Protein AF-A0A6I4UVA5-F1 (afdb_monomer)

Radius of gyration: 15.29 Å; Cα contacts (8 Å, |Δi|>4): 91; chains: 1; bounding box: 32×18×49 Å

Sequence (91 aa):
MVEGPIDQDRTWNTVLLAFAIWSAHFLVAYGGALIFPGQAMVLWIALAAFVGALVALMWLWLRRTRTPLGTLAVALAGLFVVFDTLPALLG

Secondary structure (DSSP, 8-state):
-PPPTTT-HHHHHHHHHHHHHHHHHHHHHHHHHHHSTT-THHHHHHHHHHHHHHHHHHHHHHHH--SHHHHHHHHHHHHHHHHHHHHHHH-

Structure (mmCIF, N/CA/C/O backbone):
data_AF-A0A6I4UVA5-F1
#
_entry.id   AF-A0A6I4UVA5-F1
#
loop_
_atom_site.group_PDB
_atom_site.id
_atom_site.type_symbol
_atom_site.label_atom_id
_atom_site.label_alt_id
_atom_site.label_comp_id
_atom_site.label_asym_id
_atom_site.label_entity_id
_atom_site.label_seq_id
_atom_site.pdbx_PDB_ins_code
_atom_site.Cartn_x
_atom_site.Cartn_y
_atom_site.Cartn_z
_atom_site.occupancy
_atom_site.B_iso_or_equiv
_atom_site.auth_seq_id
_atom_site.auth_comp_id
_atom_site.auth_asym_id
_atom_site.auth_atom_id
_atom_site.pdbx_PDB_model_num
ATOM 1 N N . MET A 1 1 ? -16.806 -13.041 29.008 1.00 54.03 1 MET A N 1
ATOM 2 C CA . MET A 1 1 ? -15.526 -12.457 28.562 1.00 54.03 1 MET A CA 1
ATOM 3 C C . MET A 1 1 ? -15.883 -11.303 27.646 1.00 54.03 1 MET A C 1
ATOM 5 O O . MET A 1 1 ? -16.668 -11.525 26.737 1.00 54.03 1 MET A 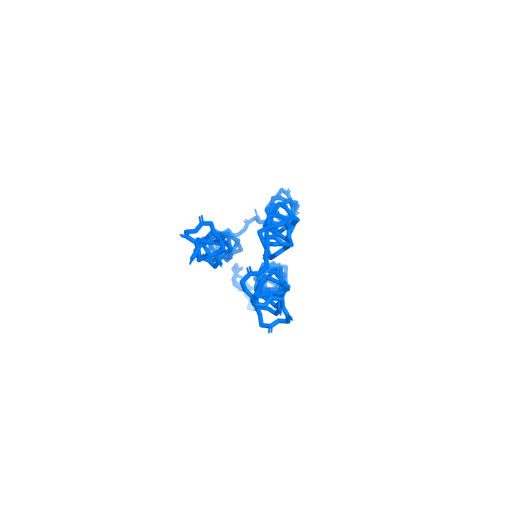O 1
ATOM 9 N N . VAL A 1 2 ? -15.467 -10.075 27.963 1.00 56.69 2 VAL A N 1
ATOM 10 C CA . VAL A 1 2 ? -15.698 -8.920 27.080 1.00 56.69 2 VAL A CA 1
ATOM 11 C C . VAL A 1 2 ? -14.598 -8.965 26.030 1.00 56.69 2 VAL A C 1
ATOM 13 O O . VAL A 1 2 ? -13.429 -8.889 26.395 1.00 56.69 2 VAL A O 1
ATOM 16 N N . GLU A 1 3 ? -14.970 -9.153 24.769 1.00 61.00 3 GLU A N 1
ATOM 17 C CA . GLU A 1 3 ? -14.035 -9.110 23.645 1.00 61.00 3 GLU A CA 1
ATOM 18 C C . GLU A 1 3 ? -13.338 -7.747 23.605 1.00 61.00 3 GLU A C 1
ATOM 20 O O . GLU A 1 3 ? -13.978 -6.690 23.596 1.00 61.00 3 GLU A O 1
ATOM 25 N N . GLY A 1 4 ? -12.009 -7.771 23.627 1.00 69.00 4 GLY A N 1
ATOM 26 C CA . GLY A 1 4 ? -11.196 -6.583 23.457 1.00 69.00 4 GLY A CA 1
ATOM 27 C C . GLY A 1 4 ? -11.262 -6.073 22.011 1.00 69.00 4 GLY A C 1
ATOM 28 O O . GLY A 1 4 ? -11.686 -6.782 21.101 1.00 69.00 4 GLY A O 1
ATOM 29 N N . PRO A 1 5 ? -10.780 -4.849 21.733 1.00 64.56 5 PRO A N 1
ATOM 30 C CA . PRO A 1 5 ? -10.750 -4.287 20.374 1.00 64.56 5 PRO A CA 1
ATOM 31 C C . PRO A 1 5 ? -9.986 -5.141 19.339 1.00 64.56 5 PRO A C 1
ATOM 33 O O . PRO A 1 5 ? -10.171 -4.967 18.131 1.00 64.56 5 PRO A O 1
ATOM 36 N N . ILE A 1 6 ? -9.111 -6.032 19.817 1.00 66.50 6 ILE A N 1
ATOM 37 C CA . ILE A 1 6 ? -8.312 -6.975 19.022 1.00 66.50 6 ILE A CA 1
ATOM 38 C C . ILE A 1 6 ? -9.135 -8.212 18.636 1.00 66.50 6 ILE A C 1
ATOM 40 O O . ILE A 1 6 ? -8.900 -8.782 17.577 1.00 66.50 6 ILE A O 1
ATOM 44 N N . ASP A 1 7 ? -10.132 -8.587 19.435 1.00 72.69 7 ASP A N 1
ATOM 45 C CA . ASP A 1 7 ? -10.903 -9.821 19.245 1.00 72.69 7 ASP A CA 1
ATOM 46 C C . ASP A 1 7 ? -12.016 -9.657 18.196 1.00 72.69 7 ASP A C 1
ATOM 48 O O . ASP A 1 7 ? -12.625 -10.627 17.766 1.00 72.69 7 ASP A O 1
ATOM 52 N N . GLN A 1 8 ? -12.256 -8.429 17.719 1.00 77.62 8 GLN A N 1
ATOM 53 C CA . GLN A 1 8 ? -13.266 -8.163 16.699 1.00 77.62 8 GLN A CA 1
ATOM 54 C C . GLN A 1 8 ? -12.825 -8.680 15.323 1.00 77.62 8 GLN A C 1
ATOM 56 O O . GLN A 1 8 ? -11.883 -8.150 14.724 1.00 77.62 8 GLN A O 1
ATOM 61 N N . ASP A 1 9 ? -13.602 -9.597 14.741 1.00 79.38 9 ASP A N 1
ATOM 62 C CA . ASP A 1 9 ? -13.416 -10.137 13.381 1.00 79.38 9 ASP A CA 1
ATOM 63 C C . ASP A 1 9 ? -13.170 -9.053 12.323 1.00 79.38 9 ASP A C 1
ATOM 65 O O . ASP A 1 9 ? -12.415 -9.219 11.362 1.00 79.38 9 ASP A O 1
ATOM 69 N N . ARG A 1 10 ? -13.813 -7.892 12.480 1.00 82.75 10 ARG A N 1
ATOM 70 C CA . ARG A 1 10 ? -13.672 -6.760 11.558 1.00 82.75 10 ARG A CA 1
ATOM 71 C C . ARG A 1 10 ? -12.261 -6.161 11.567 1.00 82.75 10 ARG A C 1
ATOM 73 O O . ARG A 1 10 ? -11.806 -5.706 10.514 1.00 82.75 10 ARG A O 1
ATOM 80 N N . THR A 1 11 ? -11.575 -6.164 12.711 1.00 85.75 11 THR A N 1
ATOM 81 C CA . THR A 1 11 ? -10.180 -5.717 12.822 1.00 85.75 11 THR A CA 1
ATOM 82 C C . THR A 1 11 ? -9.278 -6.662 12.038 1.00 85.75 11 THR A C 1
ATOM 84 O O . THR A 1 11 ? -8.579 -6.207 11.133 1.00 85.75 11 THR A O 1
ATOM 87 N N . TRP A 1 12 ? -9.369 -7.970 12.290 1.00 88.38 12 TRP A N 1
ATOM 88 C CA . TRP A 1 12 ? -8.570 -8.975 11.582 1.00 88.38 12 TRP A CA 1
ATOM 89 C C . TRP A 1 12 ? -8.832 -8.992 10.079 1.00 88.38 12 TRP A C 1
ATOM 91 O O . TRP A 1 12 ? -7.890 -9.008 9.294 1.00 88.38 12 TRP A O 1
ATOM 101 N N . ASN A 1 13 ? -10.089 -8.859 9.658 1.00 90.81 13 ASN A N 1
ATOM 102 C CA . ASN A 1 13 ? -10.425 -8.725 8.242 1.00 90.81 13 ASN A CA 1
ATOM 103 C C . ASN A 1 13 ? -9.793 -7.484 7.597 1.00 90.81 13 ASN A C 1
ATOM 105 O O . ASN A 1 13 ? -9.398 -7.527 6.436 1.00 90.81 13 ASN A O 1
ATOM 109 N N . THR A 1 14 ? -9.693 -6.369 8.325 1.00 92.38 14 THR A N 1
ATOM 110 C CA . THR A 1 14 ? -9.047 -5.147 7.814 1.00 92.38 14 THR A CA 1
ATOM 111 C C . THR A 1 14 ? -7.5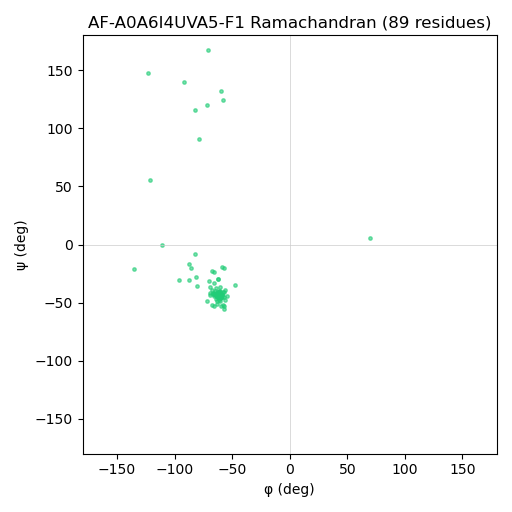41 -5.344 7.673 1.00 92.38 14 THR A C 1
ATOM 113 O O . THR A 1 14 ? -6.975 -4.954 6.657 1.00 92.38 14 THR A O 1
ATOM 116 N N . VAL A 1 15 ? -6.912 -5.998 8.653 1.00 94.00 15 VAL A N 1
ATOM 117 C CA . VAL A 1 15 ? -5.491 -6.366 8.611 1.00 94.00 15 VAL A CA 1
ATOM 118 C C . VAL A 1 15 ? -5.214 -7.274 7.410 1.00 94.00 15 VAL A C 1
ATOM 120 O O . VAL A 1 15 ? -4.369 -6.948 6.580 1.00 94.00 15 VAL A O 1
ATOM 123 N N . LEU A 1 16 ? -5.974 -8.364 7.267 1.00 95.62 16 LEU A N 1
ATOM 124 C CA . LEU A 1 16 ? -5.832 -9.313 6.161 1.00 95.62 16 LEU A CA 1
ATOM 125 C C . LEU A 1 16 ? -6.022 -8.639 4.800 1.00 95.62 16 LEU A C 1
ATOM 127 O O . LEU A 1 16 ? -5.216 -8.852 3.901 1.00 95.62 16 LEU A O 1
ATOM 131 N N . LEU A 1 17 ? -7.046 -7.793 4.648 1.00 96.25 17 LEU A N 1
ATOM 132 C CA . LEU A 1 17 ? -7.284 -7.076 3.394 1.00 96.25 17 LEU A CA 1
ATOM 133 C C . LEU A 1 17 ? -6.162 -6.084 3.068 1.00 96.25 17 LEU A C 1
ATOM 135 O O . LEU A 1 17 ? -5.762 -6.002 1.911 1.00 96.25 17 LEU A O 1
ATOM 139 N N . ALA A 1 18 ? -5.633 -5.359 4.057 1.00 96.69 18 ALA A N 1
ATOM 140 C CA . ALA A 1 18 ? -4.531 -4.422 3.837 1.00 96.69 18 ALA A CA 1
ATOM 141 C C . ALA A 1 18 ? -3.285 -5.147 3.304 1.00 96.69 18 ALA A C 1
ATOM 143 O O . ALA A 1 18 ? -2.730 -4.756 2.276 1.00 96.69 18 ALA A O 1
ATOM 144 N N . PHE A 1 19 ? -2.895 -6.250 3.946 1.00 97.56 19 PHE A N 1
ATOM 145 C CA . PHE A 1 19 ? -1.758 -7.054 3.499 1.00 97.56 19 PHE A CA 1
ATOM 146 C C . PHE A 1 19 ? -2.027 -7.805 2.191 1.00 97.56 19 PHE A C 1
ATOM 148 O O . PHE A 1 19 ? -1.105 -7.976 1.397 1.00 97.56 19 PHE A O 1
ATOM 155 N N . ALA A 1 20 ? -3.271 -8.205 1.916 1.00 98.12 20 ALA A N 1
ATOM 156 C CA . ALA A 1 20 ? -3.645 -8.796 0.633 1.00 98.12 20 ALA A CA 1
ATOM 157 C C . ALA A 1 20 ? -3.508 -7.790 -0.521 1.00 98.12 20 ALA A C 1
ATOM 159 O O . ALA A 1 20 ? -2.970 -8.141 -1.569 1.00 98.12 20 ALA A O 1
ATOM 160 N N . ILE A 1 21 ? -3.936 -6.536 -0.322 1.00 97.94 21 ILE A N 1
ATOM 161 C CA . ILE A 1 21 ? -3.768 -5.459 -1.311 1.00 97.94 21 ILE A CA 1
ATOM 162 C C . ILE A 1 21 ? -2.281 -5.218 -1.585 1.00 97.94 21 ILE A C 1
ATOM 164 O O . ILE A 1 21 ? -1.875 -5.178 -2.746 1.00 97.94 21 ILE A O 1
ATOM 168 N N . TRP A 1 22 ? -1.467 -5.107 -0.533 1.00 97.50 22 TRP A N 1
ATOM 169 C CA . TRP A 1 22 ? -0.018 -4.972 -0.687 1.00 97.50 22 TRP A CA 1
ATOM 170 C C . TRP A 1 22 ? 0.602 -6.174 -1.421 1.00 97.50 22 TRP A C 1
ATOM 172 O O . TRP A 1 22 ? 1.358 -5.989 -2.369 1.00 97.50 22 TRP A O 1
ATOM 182 N N . SER A 1 23 ? 0.242 -7.405 -1.052 1.00 97.38 23 SER A N 1
ATOM 183 C CA . SER A 1 23 ? 0.793 -8.613 -1.684 1.00 97.38 23 SER A CA 1
ATOM 184 C C . SER A 1 23 ? 0.440 -8.689 -3.173 1.00 97.38 23 SER A C 1
ATOM 186 O O . SER A 1 23 ? 1.280 -9.043 -3.998 1.00 97.38 23 SER A O 1
ATOM 188 N N . ALA A 1 24 ? -0.795 -8.326 -3.533 1.00 97.44 24 ALA A N 1
ATOM 189 C CA . ALA A 1 24 ? -1.237 -8.271 -4.923 1.00 97.44 24 ALA A CA 1
ATOM 190 C C . ALA A 1 24 ? -0.462 -7.212 -5.721 1.00 97.44 24 ALA A C 1
ATOM 192 O O . ALA A 1 24 ? -0.019 -7.488 -6.834 1.00 97.44 24 ALA A O 1
ATOM 193 N N . HIS A 1 25 ? -0.250 -6.030 -5.137 1.00 97.06 25 HIS A N 1
ATOM 194 C CA . HIS A 1 25 ? 0.606 -4.997 -5.716 1.00 97.06 25 HIS A CA 1
ATOM 195 C C . HIS A 1 25 ? 2.026 -5.513 -5.968 1.00 97.06 25 HIS A C 1
ATOM 197 O O . HIS A 1 25 ? 2.516 -5.424 -7.094 1.00 97.06 25 HIS A O 1
ATOM 203 N N . PHE A 1 26 ? 2.656 -6.084 -4.938 1.00 94.62 26 PHE A N 1
ATOM 204 C CA . PHE A 1 26 ? 4.016 -6.607 -5.011 1.00 94.62 26 PHE A CA 1
ATOM 205 C C . PHE A 1 26 ? 4.153 -7.649 -6.123 1.00 94.62 26 PHE A C 1
ATOM 207 O O . PHE A 1 26 ? 5.042 -7.537 -6.960 1.00 94.62 26 PHE A O 1
ATOM 214 N N . LEU A 1 27 ? 3.235 -8.617 -6.195 1.00 95.75 27 LEU A N 1
ATOM 215 C CA . LEU A 1 27 ? 3.238 -9.643 -7.240 1.00 95.75 27 LEU A CA 1
ATOM 216 C C . LEU A 1 27 ? 3.169 -9.051 -8.650 1.00 95.75 27 LEU A C 1
ATOM 218 O O . LEU A 1 27 ? 3.869 -9.527 -9.540 1.00 95.75 27 LEU A O 1
ATOM 222 N N . VAL A 1 28 ? 2.353 -8.016 -8.862 1.00 94.50 28 VAL A N 1
ATOM 223 C CA . VAL A 1 28 ? 2.221 -7.373 -10.176 1.00 94.50 28 VAL A CA 1
ATOM 224 C C . VAL A 1 28 ? 3.466 -6.557 -10.522 1.00 94.50 28 VAL A C 1
ATOM 226 O O . VAL A 1 28 ? 3.998 -6.707 -11.620 1.00 94.50 28 VAL A O 1
ATOM 229 N N . ALA A 1 29 ? 3.951 -5.718 -9.605 1.00 91.38 29 ALA A N 1
ATOM 230 C CA . ALA A 1 29 ? 5.109 -4.861 -9.848 1.00 91.38 29 ALA A CA 1
ATOM 231 C C . ALA A 1 29 ? 6.401 -5.683 -10.002 1.00 91.38 29 ALA A C 1
ATOM 233 O O . ALA A 1 29 ? 7.101 -5.572 -11.010 1.00 91.38 29 ALA A O 1
ATOM 234 N N . TYR A 1 30 ? 6.679 -6.567 -9.041 1.00 90.06 30 TYR A N 1
ATOM 235 C CA . TYR A 1 30 ? 7.860 -7.426 -9.052 1.00 90.06 30 TYR A CA 1
ATOM 236 C C . TYR A 1 30 ? 7.785 -8.486 -10.156 1.00 90.06 30 TYR A C 1
ATOM 238 O O . TYR A 1 30 ? 8.749 -8.690 -10.893 1.00 90.06 30 TYR A O 1
ATOM 246 N N . GLY A 1 31 ? 6.624 -9.123 -10.335 1.00 90.81 31 GLY A N 1
ATOM 247 C CA . GLY A 1 31 ? 6.408 -10.072 -11.427 1.00 90.81 31 GLY A CA 1
ATOM 248 C C . GLY A 1 31 ? 6.565 -9.416 -12.799 1.00 90.81 31 GLY A C 1
ATOM 249 O O . GLY A 1 31 ? 7.207 -9.985 -13.678 1.00 90.81 31 GLY A O 1
ATOM 250 N N . GLY A 1 32 ? 6.066 -8.188 -12.970 1.00 88.69 32 GLY A N 1
ATOM 251 C CA . GLY A 1 32 ? 6.275 -7.398 -14.183 1.00 88.69 32 GLY A CA 1
ATOM 252 C C . GLY A 1 32 ? 7.757 -7.156 -14.477 1.00 88.69 32 GLY A C 1
ATOM 253 O O . GLY A 1 32 ? 8.187 -7.347 -15.614 1.00 88.69 32 GLY A O 1
ATOM 254 N N . ALA A 1 33 ? 8.549 -6.818 -13.456 1.00 88.06 33 ALA A N 1
ATOM 255 C CA . ALA A 1 33 ? 9.994 -6.635 -13.592 1.00 88.06 33 ALA A CA 1
ATOM 256 C C . ALA A 1 33 ? 10.730 -7.929 -13.988 1.00 88.06 33 ALA A C 1
ATOM 258 O O . ALA A 1 33 ? 11.653 -7.880 -14.801 1.00 88.06 33 ALA A O 1
ATOM 259 N N . LEU A 1 34 ? 10.305 -9.085 -13.464 1.00 90.75 34 LEU A N 1
ATOM 260 C CA . LEU A 1 34 ? 10.868 -10.387 -13.840 1.00 90.75 34 LEU A CA 1
ATOM 261 C C . LEU A 1 34 ? 10.508 -10.804 -15.274 1.00 90.75 34 LEU A C 1
ATOM 263 O O . LEU A 1 34 ? 11.328 -11.417 -15.954 1.00 90.75 34 LEU A O 1
ATOM 267 N N . ILE A 1 35 ? 9.291 -10.497 -15.732 1.00 92.06 35 ILE A N 1
ATOM 268 C CA . ILE A 1 35 ? 8.796 -10.907 -17.056 1.00 92.06 35 ILE A CA 1
ATOM 269 C C . ILE A 1 35 ? 9.323 -9.987 -18.169 1.00 92.06 35 ILE A C 1
ATOM 271 O O . ILE A 1 35 ? 9.621 -10.464 -19.264 1.00 92.06 35 ILE A O 1
ATOM 275 N N . PHE A 1 36 ? 9.463 -8.684 -17.906 1.00 88.81 36 PHE A N 1
ATOM 276 C CA . PHE A 1 36 ? 9.848 -7.678 -18.906 1.00 88.81 36 PHE A CA 1
ATOM 277 C C . PHE A 1 36 ? 11.140 -6.926 -18.532 1.00 88.81 36 PHE A C 1
ATOM 279 O O . PHE A 1 36 ? 11.144 -5.694 -18.486 1.00 88.81 36 PHE A O 1
ATOM 286 N N . PRO A 1 37 ? 12.263 -7.619 -18.275 1.00 87.50 37 PRO A N 1
ATOM 287 C CA . PRO A 1 37 ? 13.471 -6.983 -17.759 1.00 87.50 37 PRO A CA 1
ATOM 288 C C . PRO A 1 37 ? 14.001 -5.905 -18.717 1.00 87.50 37 PRO A C 1
ATOM 290 O O . PRO A 1 37 ? 14.118 -6.129 -19.922 1.00 87.50 37 PRO A O 1
ATOM 293 N N . GLY A 1 38 ? 14.318 -4.724 -18.177 1.00 83.12 38 GLY A N 1
ATOM 294 C CA . GLY A 1 38 ? 14.885 -3.597 -18.931 1.00 83.12 38 GLY A CA 1
ATOM 295 C C . GLY A 1 38 ? 13.928 -2.917 -19.919 1.00 83.12 38 GLY A C 1
ATOM 296 O O . GLY A 1 38 ? 14.351 -2.039 -20.668 1.00 83.12 38 GLY A O 1
ATOM 297 N N . GLN A 1 39 ? 12.647 -3.300 -19.947 1.00 87.50 39 GLN A N 1
ATOM 298 C CA . GLN A 1 39 ? 11.661 -2.689 -20.835 1.00 87.50 39 GLN A CA 1
ATOM 299 C C . GLN A 1 39 ? 10.948 -1.524 -20.151 1.00 87.50 39 GLN A C 1
ATOM 301 O O . GLN A 1 39 ? 10.504 -1.629 -19.008 1.00 87.50 39 GLN A O 1
ATOM 306 N N . ALA A 1 40 ? 10.706 -0.446 -20.903 1.00 86.44 40 ALA A N 1
ATOM 307 C CA . ALA A 1 40 ? 9.930 0.704 -20.430 1.00 86.44 40 ALA A CA 1
ATOM 308 C C . ALA A 1 40 ? 8.495 0.335 -19.993 1.00 86.44 40 ALA A C 1
ATOM 310 O O . ALA A 1 40 ? 7.859 1.074 -19.245 1.00 86.44 40 ALA A O 1
ATOM 311 N N . MET A 1 41 ? 7.980 -0.819 -20.432 1.00 87.69 41 MET A N 1
ATOM 312 C CA . MET A 1 41 ? 6.674 -1.338 -20.025 1.00 87.69 41 MET A CA 1
ATOM 313 C C . MET A 1 41 ? 6.582 -1.628 -18.516 1.00 87.69 41 MET A C 1
ATOM 315 O O . MET A 1 41 ? 5.506 -1.465 -17.943 1.00 87.69 41 MET A O 1
ATOM 319 N N . VAL A 1 42 ? 7.691 -1.989 -17.856 1.00 89.38 42 VAL A N 1
ATOM 320 C CA . VAL A 1 42 ? 7.721 -2.275 -16.407 1.00 89.38 42 VAL A CA 1
ATOM 321 C C . VAL A 1 42 ? 7.293 -1.060 -15.593 1.00 89.38 42 VAL A C 1
ATOM 323 O O . VAL A 1 42 ? 6.513 -1.200 -14.653 1.00 89.38 42 VAL A O 1
ATOM 326 N N . LEU A 1 43 ? 7.729 0.137 -15.997 1.00 88.88 43 LEU A N 1
ATOM 327 C CA . LEU A 1 43 ? 7.362 1.388 -15.337 1.00 88.88 43 LEU A CA 1
ATOM 328 C C . LEU A 1 43 ? 5.844 1.601 -15.353 1.00 88.88 43 LEU A C 1
ATOM 330 O O . LEU A 1 43 ? 5.248 1.935 -14.331 1.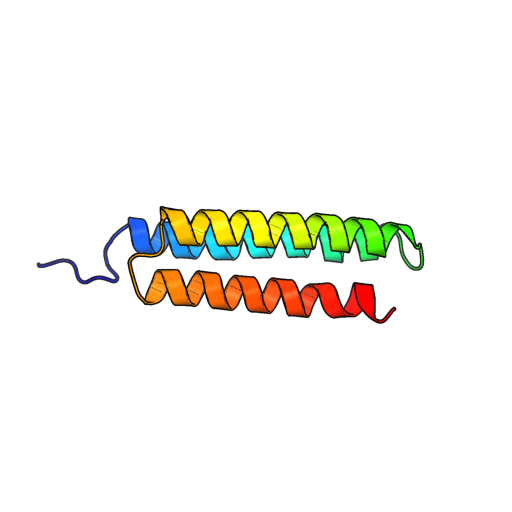00 88.88 43 LEU A O 1
ATOM 334 N N . TRP A 1 44 ? 5.204 1.374 -16.502 1.00 92.06 44 TRP A N 1
ATOM 335 C CA . TRP A 1 44 ? 3.759 1.549 -16.645 1.00 92.06 44 TRP A CA 1
ATOM 336 C C . TRP A 1 44 ? 2.967 0.526 -15.834 1.00 92.06 44 TRP A C 1
ATOM 338 O O . TRP A 1 44 ? 1.967 0.888 -15.214 1.00 92.06 44 TRP A O 1
ATOM 348 N N . ILE A 1 45 ? 3.428 -0.728 -15.794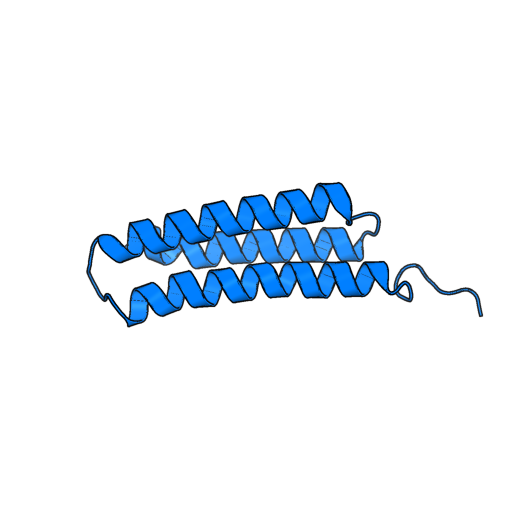 1.00 91.50 45 ILE A N 1
ATOM 349 C CA . ILE A 1 45 ? 2.823 -1.778 -14.963 1.00 91.50 45 ILE A CA 1
ATOM 350 C C . ILE A 1 45 ? 2.938 -1.407 -13.481 1.00 91.50 45 ILE A C 1
ATOM 352 O O . ILE A 1 45 ? 1.937 -1.445 -12.765 1.00 91.50 45 ILE A O 1
ATOM 356 N N . ALA A 1 46 ? 4.129 -1.002 -13.033 1.00 91.94 46 ALA A N 1
ATOM 357 C CA . ALA A 1 46 ? 4.372 -0.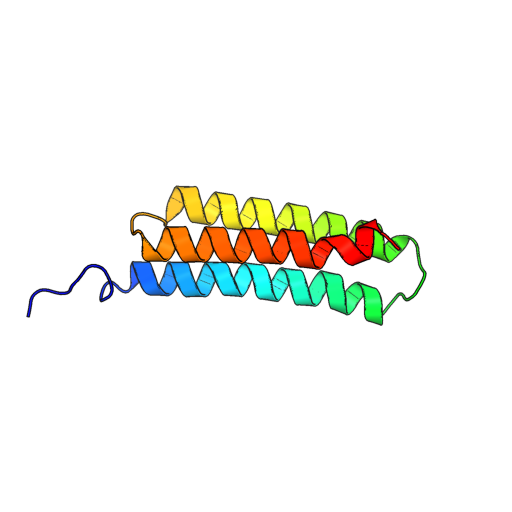604 -11.652 1.00 91.94 46 ALA A CA 1
ATOM 358 C C . ALA A 1 46 ? 3.525 0.615 -11.254 1.00 91.94 46 ALA A C 1
ATOM 360 O O . ALA A 1 46 ? 2.878 0.591 -10.212 1.00 91.94 46 ALA A O 1
ATOM 361 N N . LEU A 1 47 ? 3.435 1.643 -12.107 1.00 93.06 47 LEU A N 1
ATOM 362 C CA . LEU A 1 47 ? 2.595 2.822 -11.864 1.00 93.06 47 LEU A CA 1
ATOM 363 C C . LEU A 1 47 ? 1.106 2.474 -11.780 1.00 93.06 47 LEU A C 1
ATOM 365 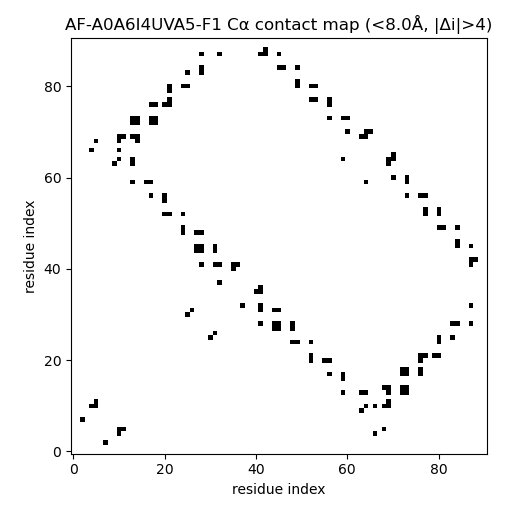O O . LEU A 1 47 ? 0.411 2.944 -10.878 1.00 93.06 47 LEU A O 1
ATOM 369 N N . ALA A 1 48 ? 0.604 1.648 -12.701 1.00 94.56 48 ALA A N 1
ATOM 370 C CA . ALA A 1 48 ? -0.792 1.225 -12.689 1.00 94.56 48 ALA A CA 1
ATOM 371 C C . ALA A 1 48 ? -1.118 0.410 -11.427 1.00 94.56 48 ALA A C 1
ATOM 373 O O . ALA A 1 48 ? -2.136 0.660 -10.774 1.00 94.56 48 ALA A O 1
ATOM 374 N N . ALA A 1 49 ? -0.234 -0.519 -11.050 1.00 94.88 49 ALA A N 1
ATOM 375 C CA . ALA A 1 49 ? -0.366 -1.297 -9.825 1.00 94.88 49 ALA A CA 1
ATOM 376 C C . ALA A 1 49 ? -0.338 -0.394 -8.586 1.00 94.88 49 ALA A C 1
ATOM 378 O O . ALA A 1 49 ? -1.194 -0.535 -7.713 1.00 94.88 49 ALA A O 1
ATOM 379 N N . PHE A 1 50 ? 0.597 0.557 -8.527 1.00 95.50 50 PHE A N 1
ATOM 380 C CA . PHE A 1 50 ? 0.751 1.505 -7.427 1.00 95.50 50 PHE A CA 1
ATOM 381 C C . PHE A 1 50 ? -0.518 2.332 -7.210 1.00 95.50 50 PHE A C 1
ATOM 383 O O . PHE A 1 50 ? -1.071 2.355 -6.109 1.00 95.50 50 PHE A O 1
ATOM 390 N N . VAL A 1 51 ? -1.042 2.952 -8.273 1.00 96.62 51 VAL A N 1
ATOM 391 C CA . VAL A 1 51 ? -2.291 3.725 -8.205 1.00 96.62 51 VAL A CA 1
ATOM 392 C C . VAL A 1 51 ? -3.455 2.835 -7.763 1.00 96.62 51 VAL A C 1
ATOM 394 O O . VAL A 1 51 ? -4.221 3.224 -6.880 1.00 96.62 51 VAL A O 1
ATOM 397 N N . GLY A 1 52 ? -3.568 1.625 -8.318 1.00 97.25 52 GLY A N 1
ATOM 398 C CA . GLY A 1 52 ? -4.599 0.663 -7.926 1.00 97.25 52 GLY A CA 1
ATOM 399 C C . GLY A 1 52 ? -4.531 0.290 -6.442 1.00 97.25 52 GLY A C 1
ATOM 400 O O . GLY A 1 52 ? -5.554 0.285 -5.754 1.00 97.25 52 GLY A O 1
ATOM 401 N N . ALA A 1 53 ? -3.327 0.051 -5.925 1.00 96.75 53 ALA A N 1
ATOM 402 C CA . ALA A 1 53 ? -3.093 -0.283 -4.527 1.00 96.75 53 ALA A CA 1
ATOM 403 C C . ALA A 1 53 ? -3.449 0.879 -3.592 1.00 96.75 53 ALA A C 1
ATOM 405 O O . ALA A 1 53 ? -4.145 0.669 -2.598 1.00 96.75 53 ALA A O 1
ATOM 406 N N . LEU A 1 54 ? -3.053 2.112 -3.928 1.00 96.88 54 LEU A N 1
ATOM 407 C CA . LEU A 1 54 ? -3.409 3.295 -3.141 1.00 96.88 54 LEU A CA 1
ATOM 408 C C . LEU A 1 54 ? -4.920 3.526 -3.098 1.00 96.88 54 LEU A C 1
ATOM 410 O O . LEU A 1 54 ? -5.467 3.797 -2.030 1.00 96.88 54 LEU A O 1
ATOM 414 N N . VAL A 1 55 ? -5.611 3.384 -4.232 1.00 97.75 55 VAL A N 1
ATOM 415 C CA . VAL A 1 55 ? -7.075 3.506 -4.286 1.00 97.75 55 VAL A CA 1
ATOM 416 C C . VAL A 1 55 ? -7.740 2.429 -3.427 1.00 97.75 55 VAL A C 1
ATOM 418 O O . VAL A 1 55 ? -8.656 2.735 -2.661 1.00 97.75 55 VAL A O 1
ATOM 421 N N . ALA A 1 56 ? -7.264 1.184 -3.497 1.00 96.88 56 ALA A N 1
ATOM 422 C CA . ALA A 1 56 ? -7.793 0.085 -2.696 1.00 96.88 56 ALA A CA 1
ATOM 423 C C . ALA A 1 56 ? -7.557 0.292 -1.188 1.00 96.88 56 ALA A C 1
ATOM 425 O O . ALA A 1 56 ? -8.479 0.099 -0.391 1.00 96.88 56 ALA A O 1
ATOM 426 N N . LEU A 1 57 ? -6.361 0.739 -0.788 1.00 95.62 57 LEU A N 1
ATOM 427 C CA . LEU A 1 57 ? -6.037 1.053 0.607 1.00 95.62 57 LEU A CA 1
ATOM 428 C C . LEU A 1 57 ? -6.836 2.253 1.124 1.00 95.62 57 LEU A C 1
ATOM 430 O O . LEU A 1 57 ? -7.364 2.197 2.233 1.00 95.62 57 LEU A O 1
ATOM 434 N N . MET A 1 58 ? -6.994 3.304 0.318 1.00 96.00 58 MET A N 1
ATOM 435 C CA . MET A 1 58 ? -7.832 4.461 0.647 1.00 96.00 58 MET A CA 1
ATOM 436 C C . MET A 1 58 ? -9.292 4.041 0.841 1.00 96.00 58 MET A C 1
ATOM 438 O O . MET A 1 58 ? -9.933 4.416 1.823 1.00 96.00 58 MET A O 1
ATOM 442 N N . TRP A 1 59 ? -9.826 3.212 -0.057 1.00 96.38 59 TRP A N 1
ATOM 443 C CA . TRP A 1 59 ? -11.175 2.672 0.082 1.00 96.38 59 TRP A CA 1
ATOM 444 C C . TRP A 1 59 ? -11.325 1.832 1.356 1.00 96.38 59 TRP A C 1
ATOM 446 O O . TRP A 1 59 ? -12.316 1.976 2.079 1.00 96.38 59 TRP A O 1
ATOM 456 N N . LEU A 1 60 ? -10.331 0.998 1.673 1.00 93.94 60 LEU A N 1
ATOM 457 C CA . LEU A 1 60 ? -10.316 0.192 2.891 1.00 93.94 60 LEU A CA 1
ATOM 458 C C . LEU A 1 60 ? -10.276 1.067 4.154 1.00 93.94 60 LEU A C 1
ATOM 460 O O . LEU A 1 60 ? -11.041 0.815 5.089 1.00 93.94 60 LEU A O 1
ATOM 464 N N . TRP A 1 61 ? -9.454 2.119 4.155 1.00 91.44 61 TRP A N 1
ATOM 465 C CA . TRP A 1 61 ? -9.363 3.107 5.230 1.00 91.44 61 TRP A CA 1
ATOM 466 C C . TRP A 1 61 ? -10.721 3.769 5.489 1.00 91.44 61 TRP A C 1
ATOM 468 O O . TRP A 1 61 ? -11.298 3.645 6.570 1.00 91.44 61 TRP A O 1
ATOM 478 N N . LEU A 1 62 ? -11.331 4.346 4.452 1.00 92.19 62 LEU A N 1
ATOM 479 C CA . LEU A 1 62 ? -12.615 5.045 4.569 1.00 92.19 62 LEU A CA 1
ATOM 480 C C . LEU A 1 62 ? -13.769 4.135 5.030 1.00 92.19 62 LEU A C 1
ATOM 482 O O . LEU A 1 62 ? -14.719 4.596 5.665 1.00 92.19 62 LEU A O 1
ATOM 486 N N . ARG A 1 63 ? -13.728 2.836 4.706 1.00 88.31 63 ARG A N 1
ATOM 487 C CA . ARG A 1 63 ? -14.837 1.899 4.967 1.00 88.31 63 ARG A CA 1
ATOM 488 C C . ARG A 1 63 ? -14.673 1.097 6.257 1.00 88.31 63 ARG A C 1
ATOM 490 O O . ARG A 1 63 ? -15.682 0.658 6.830 1.00 88.31 63 ARG A O 1
ATOM 497 N N . ARG A 1 64 ? -13.440 0.803 6.683 1.00 79.62 64 ARG A N 1
ATOM 498 C CA . ARG A 1 64 ? -13.200 -0.267 7.667 1.00 79.62 64 ARG A CA 1
ATOM 499 C C . ARG A 1 64 ? -12.235 0.060 8.799 1.00 79.62 64 ARG A C 1
ATOM 501 O O . ARG A 1 64 ? -12.378 -0.576 9.841 1.00 79.62 64 ARG A O 1
ATOM 508 N N . THR A 1 65 ? -11.346 1.045 8.688 1.00 72.25 65 THR A N 1
ATOM 509 C CA . THR A 1 65 ? -10.410 1.345 9.785 1.00 72.25 65 THR A CA 1
ATOM 510 C C . THR A 1 65 ? -11.097 2.154 10.880 1.00 72.25 65 THR A C 1
ATOM 512 O O . THR A 1 65 ? -11.143 3.381 10.848 1.00 72.25 65 THR A O 1
ATOM 515 N N . ARG A 1 66 ? -11.673 1.451 11.856 1.00 78.81 66 ARG A N 1
ATOM 516 C CA . ARG A 1 66 ? -12.207 2.051 13.091 1.00 78.81 66 ARG A CA 1
ATOM 517 C C . ARG A 1 66 ? -11.400 1.684 14.331 1.00 78.81 66 ARG A C 1
ATOM 519 O O . ARG A 1 66 ? -11.735 2.124 15.424 1.00 78.81 66 ARG A O 1
ATOM 526 N N . THR A 1 67 ? -10.350 0.887 14.158 1.00 85.31 67 THR A N 1
ATOM 527 C CA . THR A 1 67 ? -9.494 0.406 15.240 1.00 85.31 67 THR A CA 1
ATOM 528 C C . THR A 1 67 ? -8.039 0.799 14.986 1.00 85.31 67 THR A C 1
ATOM 530 O O . THR A 1 67 ? -7.620 0.844 13.825 1.00 85.31 67 THR A O 1
ATOM 533 N N . PRO A 1 68 ? -7.245 1.060 16.044 1.00 88.25 68 PRO A N 1
ATOM 534 C CA . PRO A 1 68 ? -5.835 1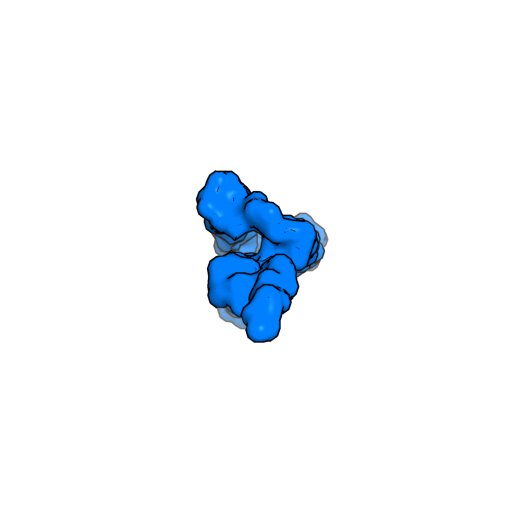.431 15.903 1.00 88.25 68 PRO A CA 1
ATOM 535 C C . PRO A 1 68 ? -5.024 0.402 15.109 1.00 88.25 68 PRO A C 1
ATOM 537 O O . PRO A 1 68 ? -4.212 0.774 14.267 1.00 88.25 68 PRO A O 1
ATOM 540 N N . LEU A 1 69 ? -5.293 -0.891 15.325 1.00 88.69 69 LEU A N 1
ATOM 541 C CA . LEU A 1 69 ? -4.611 -1.980 14.628 1.00 88.69 69 LEU A CA 1
ATOM 542 C C . LEU A 1 69 ? -4.941 -2.008 13.128 1.00 88.69 69 LEU A C 1
ATOM 544 O O . LEU A 1 69 ? -4.041 -2.165 12.308 1.00 88.69 69 LEU A O 1
ATOM 548 N N . GLY A 1 70 ? -6.209 -1.803 12.755 1.00 90.00 70 GLY A N 1
ATOM 549 C CA . GLY A 1 70 ? -6.603 -1.707 11.347 1.00 90.00 70 GLY A CA 1
ATOM 550 C C . GLY A 1 70 ? -5.955 -0.507 10.651 1.00 90.00 70 GLY A C 1
ATOM 551 O O . GLY A 1 70 ? -5.467 -0.638 9.531 1.00 90.00 70 GLY A O 1
ATOM 552 N N . THR A 1 71 ? -5.894 0.644 11.327 1.00 91.69 71 THR A N 1
ATOM 553 C CA . THR A 1 71 ? -5.203 1.838 10.815 1.00 91.69 71 THR A CA 1
ATOM 554 C C . THR A 1 71 ? -3.709 1.586 10.629 1.00 91.69 71 THR A C 1
ATOM 556 O O . THR A 1 71 ? -3.164 1.932 9.584 1.00 91.69 71 THR A O 1
ATOM 559 N N . LEU A 1 72 ? -3.055 0.945 11.603 1.00 93.88 72 LEU A N 1
ATOM 560 C CA . LEU A 1 72 ? -1.639 0.593 11.515 1.00 93.88 72 LEU A CA 1
ATOM 561 C C . LEU A 1 72 ? -1.363 -0.350 10.338 1.00 93.88 72 LEU A C 1
ATOM 563 O O . LEU A 1 72 ? -0.419 -0.121 9.588 1.00 93.88 72 LEU A O 1
ATOM 567 N N . ALA A 1 73 ? -2.200 -1.370 10.139 1.00 94.88 73 ALA A N 1
ATOM 568 C CA . ALA A 1 73 ? -2.045 -2.305 9.028 1.00 94.88 73 ALA A CA 1
ATOM 569 C C . ALA A 1 73 ? -2.166 -1.611 7.664 1.00 94.88 73 ALA A C 1
ATOM 571 O O . ALA A 1 73 ? -1.347 -1.851 6.782 1.00 94.88 73 ALA A O 1
ATOM 572 N N . VAL A 1 74 ? -3.141 -0.711 7.499 1.00 95.69 74 VAL A N 1
ATOM 573 C CA . VAL A 1 74 ? -3.285 0.077 6.264 1.00 95.69 74 VAL A CA 1
ATOM 574 C C . VAL A 1 74 ? -2.093 1.013 6.054 1.00 95.69 74 VAL A C 1
ATOM 576 O O . VAL A 1 74 ? -1.596 1.111 4.934 1.00 95.69 74 VAL A O 1
ATOM 579 N N . ALA A 1 75 ? -1.605 1.666 7.112 1.00 96.19 75 ALA A N 1
ATOM 580 C CA . ALA A 1 75 ? -0.442 2.546 7.028 1.00 96.19 75 ALA A CA 1
ATOM 581 C C . ALA A 1 75 ? 0.829 1.781 6.621 1.00 96.19 75 ALA A C 1
ATOM 583 O O . ALA A 1 75 ? 1.548 2.223 5.727 1.00 96.19 75 ALA A O 1
ATOM 584 N N . LEU A 1 76 ? 1.074 0.615 7.227 1.00 97.62 76 LEU A N 1
ATOM 585 C CA . LEU A 1 76 ? 2.201 -0.255 6.880 1.00 97.62 76 LEU A CA 1
ATOM 586 C C . LEU A 1 76 ? 2.099 -0.781 5.448 1.00 97.62 76 LEU A C 1
ATOM 588 O O . LEU A 1 76 ? 3.068 -0.689 4.701 1.00 97.62 76 LEU A O 1
ATOM 592 N N . ALA A 1 77 ? 0.926 -1.270 5.042 1.00 97.06 77 ALA A N 1
ATOM 593 C CA . ALA A 1 77 ? 0.698 -1.717 3.671 1.00 97.06 77 ALA A CA 1
ATOM 594 C C . ALA A 1 77 ? 0.950 -0.588 2.660 1.00 97.06 77 ALA A C 1
ATOM 596 O O . ALA A 1 77 ? 1.599 -0.808 1.641 1.00 97.06 77 ALA A O 1
ATOM 597 N N . GLY A 1 78 ? 0.497 0.634 2.958 1.00 96.38 78 GLY A N 1
ATOM 598 C CA . GLY A 1 78 ? 0.764 1.806 2.123 1.00 96.38 78 GLY A CA 1
ATOM 599 C C . GLY A 1 78 ? 2.252 2.138 2.030 1.00 96.38 78 GLY A C 1
ATOM 600 O O . GLY A 1 78 ? 2.753 2.404 0.940 1.00 96.38 78 GLY A O 1
ATOM 601 N N . LEU A 1 79 ? 2.972 2.068 3.151 1.00 97.00 79 LEU A N 1
ATOM 602 C CA . LEU A 1 79 ? 4.417 2.282 3.185 1.00 97.00 79 LEU A CA 1
ATOM 603 C C . LEU A 1 79 ? 5.151 1.252 2.317 1.00 97.00 79 LEU A C 1
ATOM 605 O O . LEU A 1 79 ? 5.992 1.629 1.505 1.00 97.00 79 LEU A O 1
ATOM 609 N N . PHE A 1 80 ? 4.798 -0.028 2.432 1.00 95.88 80 PHE A N 1
ATOM 610 C CA . PHE A 1 80 ? 5.399 -1.079 1.613 1.00 95.88 80 PHE A CA 1
ATOM 611 C C . PHE A 1 80 ? 5.101 -0.907 0.125 1.00 95.88 80 PHE A C 1
ATOM 613 O O . PHE A 1 80 ? 6.020 -0.995 -0.677 1.00 95.88 80 PHE A O 1
ATOM 620 N N . VAL A 1 81 ? 3.866 -0.552 -0.250 1.00 96.25 81 VAL A N 1
ATOM 621 C CA . VAL A 1 81 ? 3.519 -0.219 -1.644 1.00 96.25 81 VAL A CA 1
ATOM 622 C C . VAL A 1 81 ? 4.428 0.887 -2.195 1.00 96.25 81 VAL A C 1
ATOM 624 O O . VAL A 1 81 ? 4.938 0.763 -3.306 1.00 96.25 81 VAL A O 1
ATOM 627 N N . VAL A 1 82 ? 4.683 1.948 -1.421 1.00 94.12 82 VAL A N 1
ATOM 628 C CA . VAL A 1 82 ? 5.601 3.028 -1.825 1.00 94.12 82 VAL A CA 1
ATOM 629 C C . VAL A 1 82 ? 7.027 2.509 -2.000 1.00 94.12 82 VAL A C 1
ATOM 631 O O . VAL A 1 82 ? 7.618 2.732 -3.055 1.00 94.12 82 VAL A O 1
ATOM 634 N N . PHE A 1 83 ? 7.569 1.802 -1.006 1.00 92.25 83 PHE A N 1
ATOM 635 C CA . PHE A 1 83 ? 8.940 1.288 -1.061 1.00 92.25 83 PHE A CA 1
ATOM 636 C C . PHE A 1 83 ? 9.153 0.287 -2.200 1.00 92.25 83 PHE A C 1
ATOM 638 O O . PHE A 1 83 ? 10.156 0.387 -2.903 1.00 92.25 83 PHE A O 1
ATOM 645 N N . ASP A 1 84 ? 8.197 -0.609 -2.441 1.00 88.94 84 ASP A N 1
ATOM 646 C CA . ASP A 1 84 ? 8.266 -1.609 -3.512 1.00 88.94 84 ASP A CA 1
ATOM 647 C C . ASP A 1 84 ? 8.201 -0.986 -4.911 1.00 88.94 84 ASP A C 1
ATOM 649 O O . ASP A 1 84 ? 8.665 -1.581 -5.882 1.00 88.94 84 ASP A O 1
ATOM 653 N N . THR A 1 85 ? 7.642 0.220 -5.034 1.00 88.69 85 THR A N 1
ATOM 654 C CA . THR A 1 85 ? 7.546 0.929 -6.318 1.00 88.69 85 THR A CA 1
ATOM 655 C C . THR A 1 85 ? 8.815 1.729 -6.632 1.00 88.69 85 THR A C 1
ATOM 657 O O . THR A 1 85 ? 9.078 2.023 -7.797 1.00 88.69 85 THR A O 1
ATOM 660 N N . LEU A 1 86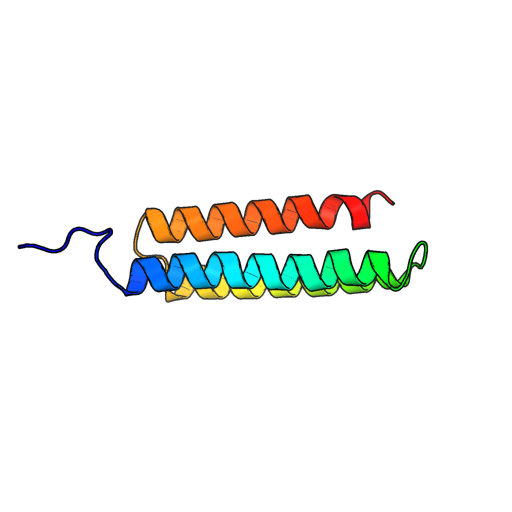 ? 9.642 2.058 -5.628 1.00 86.25 86 LEU A N 1
ATOM 661 C CA . LEU A 1 86 ? 10.864 2.850 -5.827 1.00 86.25 86 LEU A CA 1
ATOM 662 C C . LEU A 1 86 ? 11.849 2.235 -6.835 1.00 86.25 86 LEU A C 1
ATOM 664 O O . LEU A 1 86 ? 12.314 2.987 -7.691 1.00 86.25 86 LEU A O 1
ATOM 668 N N . PRO A 1 87 ? 12.157 0.922 -6.817 1.00 80.12 87 PRO A N 1
ATOM 669 C CA . PRO A 1 87 ? 13.060 0.328 -7.803 1.00 80.12 87 PRO A CA 1
ATOM 670 C C . PRO A 1 87 ? 12.591 0.555 -9.243 1.00 80.12 87 PRO A C 1
ATOM 672 O O . PRO A 1 87 ? 13.378 0.929 -10.101 1.00 80.12 87 PRO A O 1
ATOM 675 N N . ALA A 1 88 ? 11.286 0.432 -9.502 1.00 80.62 88 ALA A N 1
ATOM 676 C CA . ALA A 1 88 ? 10.733 0.666 -10.835 1.00 80.62 88 ALA A CA 1
ATOM 677 C C . ALA A 1 88 ? 10.867 2.131 -11.298 1.00 80.62 88 ALA A C 1
ATOM 679 O O . ALA A 1 88 ? 10.859 2.389 -12.499 1.00 80.62 88 ALA A O 1
ATOM 680 N N . LEU A 1 89 ? 10.981 3.084 -10.364 1.00 76.06 89 LEU A N 1
ATOM 681 C CA . LEU A 1 89 ? 11.150 4.513 -10.648 1.00 76.06 89 LEU A CA 1
ATOM 682 C C . LEU A 1 89 ? 12.615 4.924 -10.822 1.00 76.06 89 LEU A C 1
ATOM 684 O O . LEU A 1 89 ? 12.890 5.889 -11.533 1.00 76.06 89 LEU A O 1
ATOM 688 N N . LEU A 1 90 ? 13.537 4.239 -10.145 1.00 80.44 90 LEU A N 1
ATOM 689 C CA . LEU A 1 90 ? 14.963 4.571 -10.156 1.00 80.44 90 LEU A CA 1
ATOM 690 C C . LEU A 1 90 ? 15.729 3.899 -11.307 1.00 80.44 90 LEU A C 1
ATOM 692 O O . LEU A 1 90 ? 16.808 4.381 -11.653 1.00 80.44 90 LEU A O 1
ATOM 696 N N . GLY A 1 91 ? 15.145 2.868 -11.928 1.00 61.53 91 GLY A N 1
ATOM 697 C CA . GLY A 1 91 ? 15.791 2.068 -12.976 1.00 61.53 91 GLY A CA 1
ATOM 698 C C . GLY A 1 91 ? 16.813 1.092 -12.412 1.00 61.53 91 GLY A C 1
ATOM 699 O O . GLY A 1 91 ? 17.704 0.705 -13.198 1.00 61.53 91 GLY A O 1
#

pLDDT: mean 88.76, std 9.89, range [54.03, 98.12]

Organism: NCBI:txid1739690

Mean predicted aligned error: 5.03 Å

Solvent-accessible surface area (backbone atoms only — not comparable to full-atom values): 4917 Å² total; per-residue (Å²): 134,85,77,50,85,78,68,39,66,64,38,53,52,38,33,52,49,26,49,48,45,32,50,53,32,48,52,52,33,54,47,37,43,71,76,38,67,97,41,78,63,31,41,56,49,31,52,53,34,47,54,52,38,51,54,52,48,51,52,45,47,80,73,60,47,84,45,74,66,20,44,50,31,39,52,50,26,51,50,48,48,54,60,70,44,45,60,62,74,74,109

Nearest PDB structure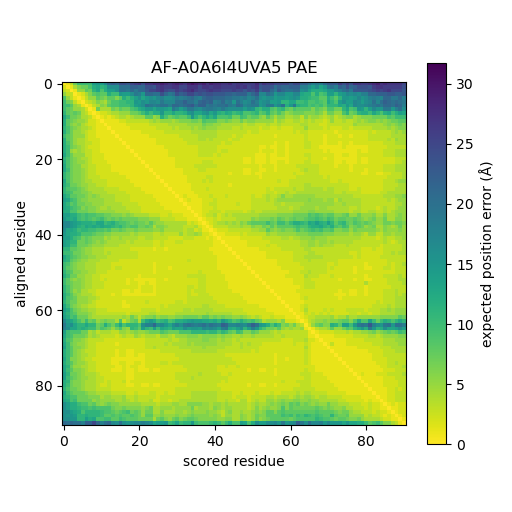s (foldseek):
  1nwm-assembly1_X  TM=5.777E-01  e=2.125E+00  Homo sapiens
  7qne-assembly1_B  TM=5.968E-01  e=3.686E+00  Homo sapiens
  1w99-assembly1_A  TM=4.264E-01  e=6.753E+00  Bacillus thuringiensis serovar israelensis
  8j7w-assembly1_A  TM=3.423E-01  e=5.725E+00  Homo sapiens

Foldseek 3Di:
DDDDPVNDPLLVVLLVQLVVLLVVLLCQLVVLCVVPPPDPVSLVSNVVSLVVSVVSLVVSCVPRPPDPSSVVSSVVSNVSSVVSSVVSVVD